Protein AF-A0A7V9NPX4-F1 (afdb_monomer_lite)

Foldseek 3Di:
DPPDQDADPVRHGPPDPDDDDPDDDDDDPVCVVVVHDRVVVVVVVVVVD

Secondary structure (DSSP, 8-state):
---S--B-TTS-B-SSS----SS-----HHHHHTT--HHHHHHHHHHT-

Radius of gyration: 16.22 Å; chains: 1; bounding box: 30×29×35 Å

Structure (mmCIF, N/CA/C/O backbone):
data_AF-A0A7V9NPX4-F1
#
_entry.id   AF-A0A7V9NPX4-F1
#
loop_
_atom_site.group_PDB
_atom_site.id
_atom_site.type_symbol
_atom_site.label_atom_id
_atom_site.label_alt_id
_atom_site.label_comp_id
_at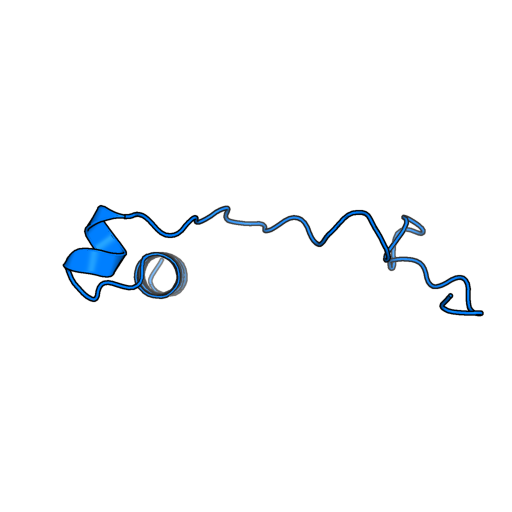om_site.label_asym_id
_atom_site.label_entity_id
_atom_site.label_seq_id
_atom_site.pdbx_PDB_ins_code
_atom_site.Cartn_x
_atom_site.Cartn_y
_atom_site.Cartn_z
_atom_site.occupancy
_atom_site.B_iso_or_equiv
_atom_site.auth_seq_id
_atom_site.auth_comp_id
_atom_site.auth_asym_id
_atom_site.auth_a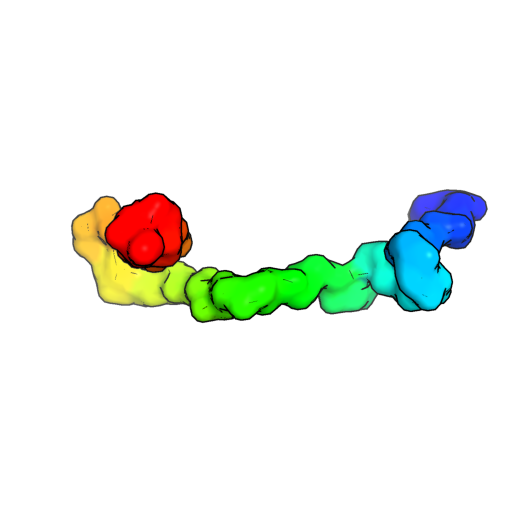tom_id
_atom_site.pdbx_PDB_model_num
ATOM 1 N N . MET A 1 1 ? 7.146 16.113 -20.522 1.00 51.44 1 MET A N 1
ATOM 2 C CA . MET A 1 1 ? 7.321 14.669 -20.800 1.00 51.44 1 MET A CA 1
ATOM 3 C C . MET A 1 1 ? 8.721 14.277 -20.369 1.00 51.44 1 MET A C 1
ATOM 5 O O . MET A 1 1 ? 9.642 15.029 -20.659 1.00 51.44 1 MET A O 1
ATOM 9 N N . THR A 1 2 ? 8.891 13.174 -19.642 1.00 64.38 2 THR A N 1
ATOM 10 C CA . THR A 1 2 ? 10.218 12.696 -19.224 1.00 64.38 2 THR A CA 1
ATOM 11 C C . THR A 1 2 ? 11.003 12.313 -20.479 1.00 64.38 2 THR A C 1
ATOM 13 O O . THR A 1 2 ? 10.678 11.320 -21.118 1.00 64.38 2 THR A O 1
ATOM 16 N N . GLY A 1 3 ? 11.988 13.119 -20.886 1.00 80.81 3 GLY A N 1
ATOM 17 C CA . GLY A 1 3 ? 12.718 12.933 -22.152 1.00 80.81 3 GLY A CA 1
ATOM 18 C C . GLY A 1 3 ? 13.553 11.647 -22.236 1.00 80.81 3 GLY A C 1
ATOM 19 O O . GLY A 1 3 ? 14.150 11.375 -23.271 1.00 80.81 3 GLY A O 1
ATOM 20 N N . LEU A 1 4 ? 13.591 10.852 -21.163 1.00 87.88 4 LEU A N 1
ATOM 21 C CA . LEU A 1 4 ? 14.347 9.611 -21.053 1.00 87.88 4 LEU A CA 1
ATOM 22 C C . LEU A 1 4 ? 13.411 8.397 -21.055 1.00 87.88 4 LEU A C 1
ATOM 24 O O . LEU A 1 4 ? 12.432 8.344 -20.306 1.00 87.88 4 LEU A O 1
ATOM 28 N N . LYS A 1 5 ? 13.758 7.384 -21.860 1.00 89.00 5 LYS A N 1
ATOM 29 C CA . LYS A 1 5 ? 13.142 6.053 -21.808 1.00 89.00 5 LYS A CA 1
ATOM 30 C C . LYS A 1 5 ? 13.758 5.270 -20.649 1.00 89.00 5 LYS A C 1
ATOM 32 O O . LYS A 1 5 ? 14.792 4.633 -20.812 1.00 89.00 5 LYS A O 1
ATOM 37 N N . VAL A 1 6 ? 13.110 5.329 -19.491 1.00 90.75 6 VAL A N 1
ATOM 38 C CA . VAL A 1 6 ? 13.469 4.521 -18.318 1.00 90.75 6 VAL A CA 1
ATOM 39 C C . VAL A 1 6 ? 12.573 3.285 -18.265 1.00 90.75 6 VAL A C 1
ATOM 41 O O . VAL A 1 6 ? 11.351 3.395 -18.417 1.00 90.75 6 VAL A O 1
ATOM 44 N N . LEU A 1 7 ? 13.194 2.122 -18.081 1.00 93.94 7 LEU A N 1
ATOM 45 C CA . LEU A 1 7 ? 12.551 0.814 -17.988 1.00 93.94 7 LEU A CA 1
ATOM 46 C C . LEU A 1 7 ? 12.789 0.218 -16.598 1.00 93.94 7 LEU A C 1
ATOM 48 O O . LEU A 1 7 ? 13.731 0.606 -15.906 1.00 93.94 7 LEU A O 1
ATOM 52 N N . ASN A 1 8 ? 11.941 -0.729 -16.216 1.00 93.38 8 ASN A N 1
ATOM 53 C CA . ASN A 1 8 ? 12.190 -1.614 -15.085 1.00 93.38 8 ASN A CA 1
ATOM 54 C C . ASN A 1 8 ? 13.378 -2.545 -15.384 1.00 93.38 8 ASN A C 1
ATOM 56 O O . ASN A 1 8 ? 13.843 -2.642 -16.523 1.00 93.38 8 ASN A O 1
ATOM 60 N N . HIS A 1 9 ? 13.866 -3.249 -14.362 1.00 94.25 9 HIS A N 1
ATOM 61 C CA . HIS A 1 9 ? 14.995 -4.176 -14.505 1.00 94.25 9 HIS A CA 1
ATOM 62 C C . HIS A 1 9 ? 14.719 -5.318 -15.502 1.00 94.25 9 HIS A C 1
ATOM 64 O O . HIS A 1 9 ? 15.632 -5.785 -16.174 1.00 94.25 9 HIS A O 1
ATOM 70 N N . ASP A 1 10 ? 13.455 -5.716 -15.647 1.00 94.44 10 ASP A N 1
ATOM 71 C CA . ASP A 1 10 ? 12.977 -6.717 -16.608 1.00 94.44 10 ASP A CA 1
ATOM 72 C C . ASP A 1 10 ? 12.721 -6.147 -18.022 1.00 94.44 10 ASP A C 1
ATOM 74 O O . ASP A 1 10 ? 12.254 -6.855 -18.913 1.00 94.44 10 ASP A O 1
ATOM 78 N N . GLY A 1 11 ? 13.003 -4.858 -18.246 1.00 94.12 11 GLY A N 1
ATOM 79 C CA . GLY A 1 11 ? 12.756 -4.165 -19.510 1.00 94.12 11 GLY A CA 1
ATOM 80 C C . GLY A 1 11 ? 11.315 -3.677 -19.707 1.00 94.12 11 GLY A C 1
ATOM 81 O O . GLY A 1 11 ? 11.027 -3.054 -20.735 1.00 94.12 11 GLY A O 1
ATOM 82 N N . SER A 1 12 ? 10.412 -3.904 -18.748 1.00 93.62 12 SER A N 1
ATOM 83 C CA . SER A 1 12 ? 9.035 -3.408 -18.811 1.00 93.62 12 SER A CA 1
ATOM 84 C C . SER A 1 12 ? 8.950 -1.892 -18.569 1.00 93.62 12 SER A C 1
ATOM 86 O O . SER A 1 12 ? 9.913 -1.216 -18.190 1.00 93.62 12 SER A O 1
ATOM 88 N N . ARG A 1 13 ? 7.784 -1.307 -18.860 1.00 92.75 13 ARG A N 1
ATOM 89 C CA . ARG A 1 13 ? 7.562 0.141 -18.770 1.00 92.75 13 ARG A CA 1
ATOM 90 C C . ARG A 1 13 ? 7.489 0.584 -17.303 1.00 92.75 13 ARG A C 1
ATOM 92 O O . ARG A 1 13 ? 6.559 0.205 -16.610 1.00 92.75 13 ARG A O 1
ATOM 99 N N . LEU A 1 14 ? 8.392 1.471 -16.874 1.00 92.44 14 LEU A N 1
ATOM 100 C CA . LEU A 1 14 ? 8.373 2.041 -15.515 1.00 92.44 14 LEU A CA 1
ATOM 101 C C . LEU A 1 14 ? 7.288 3.121 -15.328 1.00 92.44 14 LEU A C 1
ATOM 103 O O . LEU A 1 14 ? 6.664 3.219 -14.278 1.00 92.44 14 LEU A O 1
ATOM 107 N N . HIS A 1 15 ? 7.064 3.976 -16.331 1.00 92.19 15 HIS A N 1
ATOM 108 C CA . HIS A 1 15 ? 6.201 5.155 -16.191 1.00 92.19 15 HIS A CA 1
ATOM 109 C C . HIS A 1 15 ? 4.819 4.980 -16.840 1.00 92.19 15 HIS A C 1
ATOM 111 O O . HIS A 1 15 ? 4.674 4.448 -17.943 1.00 92.19 15 HIS A O 1
ATOM 117 N N . GLY A 1 16 ? 3.787 5.522 -16.189 1.00 90.62 16 GLY A N 1
ATOM 118 C CA . GLY A 1 16 ? 2.417 5.556 -16.716 1.00 90.62 16 GLY A CA 1
ATOM 119 C C . GLY A 1 16 ? 1.615 4.261 -16.556 1.00 90.62 16 GLY A C 1
ATOM 120 O O . GLY A 1 16 ? 0.524 4.189 -17.106 1.00 90.62 16 GLY A O 1
ATOM 121 N N . VAL A 1 17 ? 2.133 3.267 -15.828 1.00 92.50 17 VAL A N 1
ATOM 122 C CA . VAL A 1 17 ? 1.419 2.011 -15.505 1.00 92.50 17 VAL A CA 1
ATOM 123 C C . VAL A 1 17 ? 1.212 1.792 -14.000 1.00 92.50 17 VAL A C 1
ATOM 125 O O . VAL A 1 17 ? 0.427 0.936 -13.617 1.00 92.50 17 VAL A O 1
ATOM 128 N N . GLY A 1 18 ? 1.847 2.603 -13.146 1.00 91.25 18 GLY A N 1
ATOM 129 C CA . GLY A 1 18 ? 1.862 2.389 -11.695 1.00 91.25 18 GLY A CA 1
ATOM 130 C C . GLY A 1 18 ? 2.871 1.315 -11.274 1.00 91.25 18 GLY A C 1
ATOM 131 O O . GLY A 1 18 ? 3.539 0.722 -12.115 1.00 91.25 18 GLY A O 1
ATOM 132 N N . ILE A 1 19 ? 3.003 1.103 -9.965 1.00 92.25 19 ILE A N 1
ATOM 133 C CA . ILE A 1 19 ? 3.763 -0.013 -9.389 1.00 92.25 19 ILE A CA 1
ATOM 134 C C . ILE A 1 19 ? 2.743 -0.981 -8.801 1.00 92.25 19 ILE A C 1
ATOM 136 O O . ILE A 1 19 ? 1.909 -0.568 -7.992 1.00 92.25 19 ILE A O 1
ATOM 140 N N . GLU A 1 20 ? 2.780 -2.238 -9.234 1.00 92.25 20 GLU A N 1
ATOM 141 C CA . GLU A 1 20 ? 1.912 -3.283 -8.697 1.00 92.25 20 GLU A CA 1
ATOM 142 C C . GLU A 1 20 ? 2.402 -3.687 -7.297 1.00 92.25 20 GLU A C 1
ATOM 144 O O . GLU A 1 20 ? 3.579 -4.017 -7.145 1.00 92.25 20 GLU A O 1
ATOM 149 N N . PRO A 1 21 ? 1.555 -3.616 -6.256 1.00 95.19 21 PRO A N 1
ATOM 150 C CA . PRO A 1 21 ? 1.951 -4.017 -4.914 1.00 95.19 21 PRO A CA 1
ATOM 151 C C . PRO A 1 21 ? 1.900 -5.541 -4.756 1.00 95.19 21 PRO A C 1
ATOM 153 O O . PRO A 1 21 ? 0.910 -6.164 -5.136 1.00 95.19 21 PRO A O 1
ATOM 156 N N . ASP A 1 22 ? 2.885 -6.125 -4.069 1.00 96.25 22 ASP A N 1
ATOM 157 C CA . ASP A 1 22 ? 2.856 -7.551 -3.694 1.00 96.25 22 ASP A CA 1
ATOM 158 C C . ASP A 1 22 ? 1.658 -7.885 -2.790 1.00 96.25 22 ASP A C 1
ATOM 160 O O . ASP A 1 22 ? 1.096 -8.980 -2.827 1.00 96.25 22 ASP A O 1
ATOM 164 N N . VAL A 1 23 ? 1.252 -6.917 -1.961 1.00 96.81 23 VAL A N 1
ATOM 165 C CA . VAL A 1 23 ? 0.084 -7.020 -1.085 1.00 96.81 23 VAL A CA 1
ATOM 166 C C . VAL A 1 23 ? -0.836 -5.827 -1.333 1.00 96.81 23 VAL A C 1
ATOM 168 O O . VAL A 1 23 ? -0.566 -4.731 -0.834 1.00 96.81 23 VAL A O 1
ATOM 171 N N . PRO A 1 24 ? -1.944 -6.008 -2.072 1.00 97.00 24 PRO A N 1
ATOM 172 C CA . PRO A 1 24 ? -2.880 -4.926 -2.327 1.00 97.00 24 PRO A CA 1
ATOM 173 C C . PRO A 1 24 ? -3.668 -4.593 -1.057 1.00 97.00 24 PRO A C 1
ATOM 175 O O . PRO A 1 24 ? -4.385 -5.431 -0.506 1.00 97.00 24 PRO A O 1
ATOM 178 N N . VAL A 1 25 ? -3.566 -3.343 -0.601 1.00 97.62 25 VAL A N 1
ATOM 179 C CA . VAL A 1 25 ? -4.327 -2.822 0.542 1.00 97.62 25 VAL A CA 1
ATOM 180 C C . VAL A 1 25 ? -4.900 -1.462 0.180 1.00 97.62 25 VAL A C 1
ATOM 182 O O . VAL A 1 25 ? -4.177 -0.552 -0.211 1.00 97.62 25 VAL A O 1
ATOM 185 N N . SER A 1 26 ? -6.217 -1.319 0.309 1.00 97.06 26 SER A N 1
ATOM 186 C CA . SER A 1 26 ? -6.923 -0.063 0.052 1.00 97.06 26 SER A CA 1
ATOM 18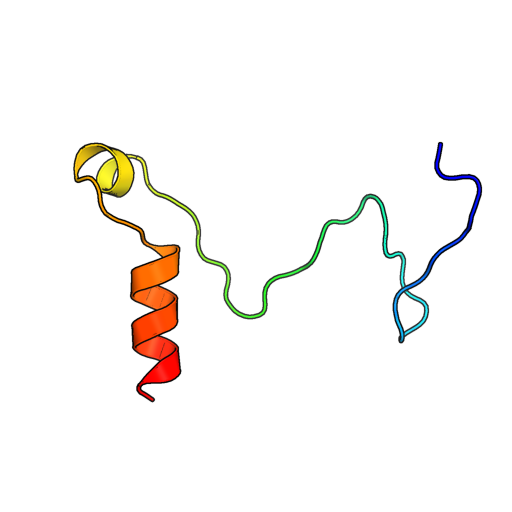7 C C . SER A 1 26 ? -7.481 0.515 1.346 1.00 97.06 26 SER A C 1
ATOM 189 O O . SER A 1 26 ? -7.977 -0.222 2.197 1.00 97.06 26 SER A O 1
ATOM 191 N N . ARG A 1 27 ? -7.450 1.845 1.472 1.00 96.88 27 ARG A N 1
ATOM 192 C CA . ARG A 1 27 ? -8.117 2.556 2.572 1.00 96.88 27 ARG A CA 1
ATOM 193 C C . ARG A 1 27 ? -9.629 2.406 2.464 1.00 96.88 27 ARG A C 1
ATOM 195 O O . ARG A 1 27 ? -10.181 2.452 1.364 1.00 96.88 27 ARG A O 1
ATOM 202 N N . THR A 1 28 ? -10.312 2.316 3.602 1.00 97.81 28 THR A N 1
ATOM 203 C CA . THR A 1 28 ? -11.777 2.235 3.644 1.00 97.81 28 THR A CA 1
ATOM 204 C C . THR A 1 28 ? -12.395 3.501 4.230 1.00 97.81 28 THR A C 1
ATOM 206 O O . THR A 1 28 ? -11.826 4.154 5.103 1.00 97.81 28 THR A O 1
ATOM 209 N N . ILE A 1 29 ? -13.616 3.843 3.798 1.00 98.31 29 ILE A N 1
ATOM 210 C CA . ILE A 1 29 ? -14.377 4.965 4.384 1.00 98.31 29 ILE A CA 1
ATOM 211 C C . ILE A 1 29 ? -14.552 4.764 5.896 1.00 98.31 29 ILE A C 1
ATOM 213 O O . ILE A 1 29 ? -14.444 5.714 6.671 1.00 98.31 29 ILE A O 1
ATOM 217 N N . LYS A 1 30 ? -14.809 3.521 6.318 1.00 98.25 30 LYS A N 1
A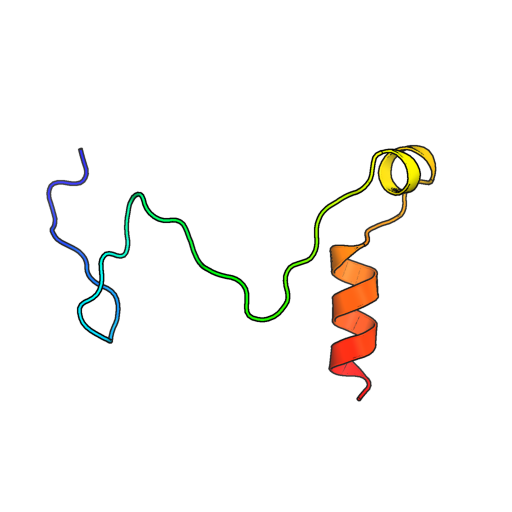TOM 218 C CA . LYS A 1 30 ? -14.933 3.151 7.729 1.00 98.25 30 LYS A CA 1
ATOM 219 C C . LYS A 1 30 ? -13.622 3.396 8.483 1.00 98.25 30 LYS A C 1
ATOM 221 O O . LYS A 1 30 ? -13.647 4.100 9.484 1.00 98.25 30 LYS A O 1
ATOM 226 N N . GLY A 1 31 ? -12.495 2.898 7.972 1.00 98.00 31 GLY A N 1
ATOM 227 C CA . GLY A 1 31 ? -11.179 3.097 8.582 1.00 98.00 31 GLY A CA 1
ATOM 228 C C . GLY A 1 31 ? -10.820 4.572 8.720 1.00 98.00 31 GLY A C 1
ATOM 229 O O . GLY A 1 31 ? -10.389 4.997 9.787 1.00 98.00 31 GLY A O 1
ATOM 230 N N . ILE A 1 32 ? -11.137 5.392 7.711 1.00 98.19 32 ILE A N 1
ATOM 231 C CA . ILE A 1 32 ? -10.965 6.850 7.788 1.00 98.19 32 ILE A CA 1
ATOM 232 C C . ILE A 1 32 ? -11.789 7.451 8.936 1.00 98.19 32 ILE A C 1
ATOM 234 O O . ILE A 1 32 ? -11.254 8.228 9.727 1.00 98.19 32 ILE A O 1
ATOM 238 N N . ARG A 1 33 ? -13.076 7.092 9.052 1.00 98.50 33 ARG A N 1
ATOM 239 C CA . ARG A 1 33 ? -13.953 7.573 10.140 1.00 98.50 33 ARG A CA 1
ATOM 240 C C . ARG A 1 33 ? -13.457 7.142 11.521 1.00 98.50 33 ARG A C 1
ATOM 242 O O . ARG A 1 33 ? -13.602 7.894 12.479 1.00 98.50 33 ARG A O 1
ATOM 249 N N . GLU A 1 34 ? -12.862 5.959 11.604 1.00 98.31 34 GLU A N 1
ATOM 250 C CA . GLU A 1 34 ? -12.344 5.361 12.837 1.00 98.31 34 GLU A CA 1
ATOM 251 C C . GLU A 1 34 ? -10.885 5.743 13.142 1.00 98.31 34 GLU A C 1
ATOM 253 O O . GLU A 1 34 ? -10.343 5.288 14.145 1.00 98.31 34 GLU A O 1
ATOM 258 N N . LYS A 1 35 ? -10.239 6.576 12.310 1.00 97.56 35 LYS A N 1
ATOM 259 C CA . LYS A 1 35 ? -8.801 6.903 12.398 1.00 97.56 35 LYS A CA 1
ATOM 260 C C . LYS A 1 35 ? -7.888 5.662 12.398 1.00 97.56 35 LYS A C 1
ATOM 262 O O . LYS A 1 35 ? -6.842 5.668 13.045 1.00 97.56 35 LYS A O 1
ATOM 267 N N . ARG A 1 36 ? -8.276 4.612 11.670 1.00 98.12 36 ARG A N 1
ATOM 268 C CA . ARG A 1 36 ? -7.468 3.402 11.453 1.00 98.12 36 ARG A CA 1
ATOM 269 C C . ARG A 1 36 ? -6.645 3.513 10.171 1.00 98.12 36 ARG A C 1
ATOM 271 O O . ARG A 1 36 ? -7.040 4.216 9.239 1.00 98.12 36 ARG A O 1
ATOM 278 N N . ASP A 1 37 ? -5.520 2.803 10.138 1.00 98.12 37 ASP A N 1
ATOM 279 C CA . ASP A 1 37 ? -4.629 2.704 8.979 1.00 98.12 37 ASP A CA 1
ATOM 280 C C . ASP A 1 37 ? -4.513 1.239 8.542 1.00 98.12 37 ASP A C 1
ATOM 282 O O . ASP A 1 37 ? -3.783 0.446 9.138 1.00 98.12 37 ASP A O 1
ATOM 286 N N . GLU A 1 38 ? -5.250 0.875 7.492 1.00 98.38 38 GLU A N 1
ATOM 287 C CA . GLU A 1 38 ? -5.281 -0.498 6.987 1.00 98.38 38 GLU A CA 1
ATOM 288 C C . GLU A 1 38 ? -3.931 -0.953 6.418 1.00 98.38 38 GLU A C 1
ATOM 290 O O . GLU A 1 38 ? -3.597 -2.137 6.509 1.00 98.38 38 GLU A O 1
ATOM 295 N N . GLN A 1 39 ? -3.147 -0.033 5.840 1.00 97.81 39 GLN A N 1
ATOM 296 C CA . GLN A 1 39 ? -1.834 -0.366 5.282 1.00 97.81 39 GLN A CA 1
ATOM 297 C C . GLN A 1 39 ? -0.856 -0.710 6.403 1.00 97.81 39 GLN A C 1
ATOM 299 O O . GLN A 1 39 ? -0.178 -1.735 6.326 1.00 97.81 39 GLN A O 1
ATOM 304 N N . LEU A 1 40 ? -0.826 0.101 7.465 1.00 97.75 40 LEU A N 1
ATOM 305 C CA . LEU A 1 40 ? 0.038 -0.143 8.617 1.00 97.75 40 LEU A CA 1
ATOM 306 C C . LEU A 1 40 ? -0.351 -1.429 9.358 1.00 97.75 40 LEU A C 1
ATOM 308 O O . LEU A 1 40 ? 0.517 -2.250 9.651 1.00 97.75 40 LEU A O 1
ATOM 312 N N . GLU A 1 41 ? -1.646 -1.639 9.618 1.00 97.56 41 GLU A N 1
ATOM 313 C CA . GLU A 1 41 ? -2.146 -2.865 10.259 1.0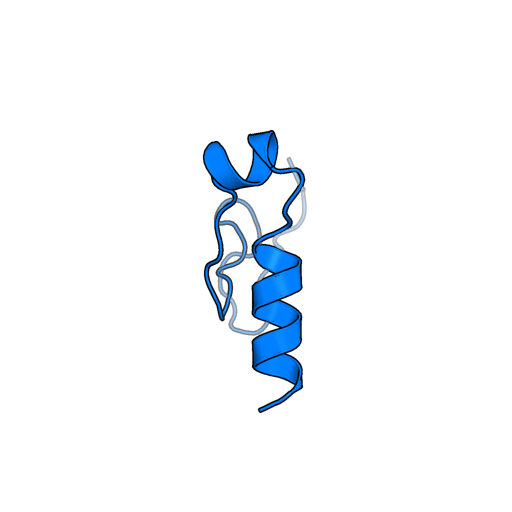0 97.56 41 GLU A CA 1
ATOM 314 C C . GLU A 1 41 ? -1.736 -4.118 9.461 1.00 97.56 41 GLU A C 1
ATOM 316 O O . GLU A 1 41 ? -1.220 -5.089 10.026 1.00 97.56 41 GLU A O 1
ATOM 321 N N . ARG A 1 42 ? -1.911 -4.091 8.130 1.00 97.81 42 ARG A N 1
ATOM 322 C CA . ARG A 1 42 ? -1.539 -5.214 7.260 1.00 97.81 42 ARG A CA 1
ATOM 323 C C . ARG A 1 42 ? -0.026 -5.432 7.219 1.00 97.81 42 ARG A C 1
ATOM 325 O O . ARG A 1 42 ? 0.400 -6.586 7.263 1.00 97.81 42 ARG A O 1
ATOM 332 N N . ALA A 1 43 ? 0.770 -4.364 7.189 1.00 97.94 43 ALA A N 1
ATOM 333 C CA . ALA A 1 43 ? 2.229 -4.451 7.219 1.00 97.94 43 ALA A CA 1
ATOM 334 C C . ALA A 1 43 ? 2.738 -5.112 8.511 1.00 97.94 43 ALA A C 1
ATOM 336 O O . ALA A 1 43 ? 3.550 -6.032 8.441 1.00 97.94 43 ALA A O 1
ATOM 337 N N . ILE A 1 44 ? 2.211 -4.716 9.677 1.00 98.31 44 ILE A N 1
ATOM 338 C CA . ILE A 1 44 ? 2.586 -5.301 10.976 1.00 98.31 44 ILE A CA 1
ATOM 339 C C . ILE A 1 44 ? 2.235 -6.794 11.032 1.00 98.31 44 ILE A C 1
ATOM 341 O O . ILE A 1 44 ? 3.032 -7.597 11.510 1.00 98.31 44 ILE A O 1
ATOM 345 N N . MET A 1 45 ? 1.063 -7.192 10.529 1.00 97.56 45 MET A N 1
ATOM 346 C CA . MET A 1 45 ? 0.683 -8.608 10.480 1.00 97.56 45 MET A CA 1
ATOM 347 C C . MET A 1 45 ? 1.610 -9.433 9.573 1.00 97.56 45 MET A C 1
ATOM 349 O O . MET A 1 45 ? 1.849 -10.601 9.859 1.00 97.56 45 MET A O 1
ATOM 353 N N . ILE A 1 46 ? 2.100 -8.873 8.465 1.00 97.56 46 ILE A N 1
ATOM 354 C CA . ILE A 1 46 ? 3.034 -9.578 7.573 1.00 97.56 46 ILE A CA 1
ATOM 355 C C . ILE A 1 46 ? 4.425 -9.668 8.194 1.00 97.56 46 ILE A C 1
ATOM 357 O O . ILE A 1 46 ? 5.034 -10.726 8.149 1.00 97.56 46 ILE A O 1
ATOM 361 N N . ALA A 1 47 ? 4.901 -8.587 8.809 1.00 97.38 47 ALA A N 1
ATOM 362 C CA . ALA A 1 47 ? 6.224 -8.539 9.425 1.00 97.38 47 ALA A CA 1
ATOM 363 C C . A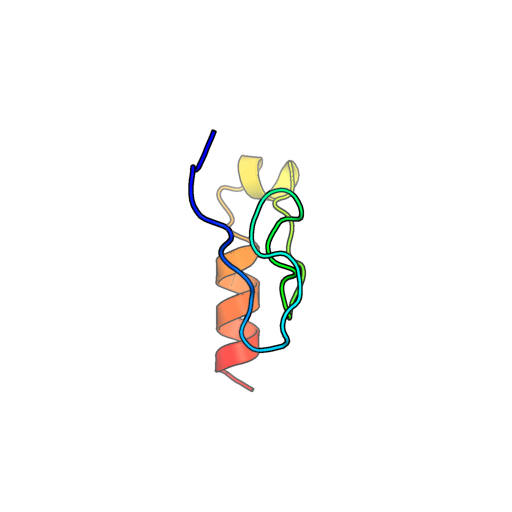LA A 1 47 ? 6.385 -9.477 10.637 1.00 97.38 47 ALA A C 1
ATOM 365 O O . ALA A 1 47 ? 7.510 -9.807 10.994 1.00 97.38 47 ALA A O 1
ATOM 366 N N . ASN A 1 48 ? 5.279 -9.871 11.276 1.00 96.12 48 ASN A N 1
ATOM 367 C CA . ASN A 1 48 ? 5.264 -10.768 12.437 1.00 96.12 48 ASN A CA 1
ATOM 368 C C . ASN A 1 48 ? 4.943 -12.237 12.091 1.00 96.12 48 ASN A C 1
ATOM 370 O O . ASN A 1 48 ? 4.687 -13.021 13.007 1.00 96.12 48 ASN A O 1
ATOM 374 N N . GLN A 1 49 ? 4.888 -12.598 10.806 1.00 82.44 49 GLN A N 1
ATOM 375 C CA . GLN A 1 49 ? 4.839 -13.999 10.358 1.00 82.44 49 GLN A CA 1
ATOM 376 C C . GLN A 1 49 ? 6.246 -14.588 10.294 1.00 82.44 49 GLN A C 1
ATOM 378 O O . GLN A 1 49 ? 6.368 -15.794 10.597 1.00 82.44 49 GLN A O 1
#

Sequence (49 aa):
MTGLKVLNHDGSRLHGVGIEPDVPVSRTIKGIREKRDEQLERAIMIANQ

pLDDT: mean 93.45, std 8.41, range [51.44, 98.5]